Protein AF-A0A1S9BR68-F1 (afdb_monomer_lite)

Sequence (80 aa):
MKNNEIIKKVAIEVFGDESVELHTLSGWSAMVGDFVVKSGERGIECMLWRKDGEGSNNQFYLSKCYLFSREQLVLREKDA

Foldseek 3Di:
DDPVVVVVVVQCVVPNPPRFDKDFQVVVCVPPHRKDFPPPDFFDKDWDWDADDPPPPRDTDIDITGIDGPVRIDHPDDDD

Structure (mmCIF, N/CA/C/O backbone):
data_AF-A0A1S9BR68-F1
#
_entry.id   AF-A0A1S9BR68-F1
#
loop_
_atom_site.group_PDB
_atom_site.id
_atom_site.type_symbol
_atom_site.label_atom_id
_atom_site.label_alt_id
_atom_site.label_comp_id
_atom_site.label_asym_id
_atom_site.label_entity_id
_atom_site.label_seq_id
_atom_site.pdbx_PDB_ins_code
_atom_site.Cartn_x
_atom_site.Cartn_y
_atom_site.Cartn_z
_atom_site.occupancy
_atom_site.B_iso_or_equiv
_atom_site.auth_seq_id
_atom_site.auth_comp_id
_atom_site.auth_asym_id
_atom_site.auth_atom_id
_atom_site.pdbx_PDB_model_num
ATOM 1 N N . MET A 1 1 ? 14.728 -18.466 2.815 1.00 60.47 1 MET A N 1
ATOM 2 C CA . MET A 1 1 ? 14.122 -17.239 3.363 1.00 60.47 1 MET A CA 1
ATOM 3 C C . MET A 1 1 ? 13.485 -16.496 2.206 1.00 60.47 1 MET A C 1
ATOM 5 O O . MET A 1 1 ? 14.154 -16.303 1.195 1.00 60.47 1 MET A O 1
ATOM 9 N N . LYS A 1 2 ? 12.190 -16.205 2.288 1.00 79.88 2 LYS A N 1
ATOM 10 C CA . LYS A 1 2 ? 11.455 -15.504 1.225 1.00 79.88 2 LYS A CA 1
ATOM 11 C C . LYS A 1 2 ? 11.730 -13.994 1.315 1.00 79.88 2 LYS A C 1
ATOM 13 O O . LYS A 1 2 ? 12.028 -13.487 2.392 1.00 79.88 2 LYS A O 1
ATOM 18 N N . ASN A 1 3 ? 11.622 -13.261 0.204 1.00 77.31 3 ASN A N 1
ATOM 19 C CA . ASN A 1 3 ? 11.931 -11.819 0.168 1.00 77.31 3 ASN A CA 1
ATOM 20 C C . ASN A 1 3 ? 11.127 -11.000 1.194 1.00 77.31 3 ASN A C 1
ATOM 22 O O . ASN A 1 3 ? 11.650 -10.056 1.772 1.00 77.31 3 ASN A O 1
ATOM 26 N N . ASN A 1 4 ? 9.879 -11.383 1.465 1.00 73.00 4 ASN A N 1
ATOM 27 C CA . ASN A 1 4 ? 9.034 -10.736 2.470 1.00 73.00 4 ASN A CA 1
ATOM 28 C C . ASN A 1 4 ? 9.575 -10.895 3.903 1.00 73.00 4 ASN A C 1
ATOM 30 O O . ASN A 1 4 ? 9.508 -9.955 4.683 1.00 73.00 4 ASN A O 1
ATOM 34 N N . GLU A 1 5 ? 10.146 -12.050 4.246 1.00 80.69 5 GLU A N 1
ATOM 35 C CA . GLU A 1 5 ? 10.768 -12.290 5.556 1.00 80.69 5 GLU A CA 1
ATOM 36 C C . GLU A 1 5 ? 12.021 -11.425 5.732 1.00 80.69 5 GLU A C 1
ATOM 38 O O . GLU A 1 5 ? 12.251 -10.884 6.811 1.00 80.69 5 GLU A O 1
ATOM 43 N N . ILE A 1 6 ? 12.793 -11.240 4.654 1.00 85.69 6 ILE A N 1
ATOM 44 C CA . ILE A 1 6 ? 13.969 -10.357 4.640 1.00 85.69 6 ILE A CA 1
ATOM 45 C C . ILE A 1 6 ? 13.542 -8.907 4.856 1.00 85.69 6 ILE A C 1
ATOM 47 O O . ILE A 1 6 ? 14.090 -8.238 5.725 1.00 85.69 6 ILE A O 1
ATOM 51 N N . ILE A 1 7 ? 12.546 -8.436 4.100 1.00 81.56 7 ILE A N 1
ATOM 52 C CA . ILE A 1 7 ? 12.037 -7.063 4.206 1.00 81.56 7 ILE A CA 1
ATOM 53 C C . ILE A 1 7 ? 11.529 -6.790 5.624 1.00 81.56 7 ILE A C 1
ATOM 55 O O . ILE A 1 7 ? 11.885 -5.769 6.204 1.00 81.56 7 ILE A O 1
ATOM 59 N N . LYS A 1 8 ? 10.768 -7.722 6.213 1.00 80.00 8 LYS A N 1
ATOM 60 C CA . LYS A 1 8 ? 10.282 -7.600 7.595 1.00 80.00 8 LYS A CA 1
ATOM 61 C C . LYS A 1 8 ? 11.424 -7.541 8.601 1.00 80.00 8 LYS A C 1
ATOM 63 O O . LYS A 1 8 ? 11.425 -6.672 9.464 1.00 80.00 8 LYS A O 1
ATOM 68 N N . LYS A 1 9 ? 12.417 -8.424 8.469 1.00 84.62 9 LYS A N 1
ATOM 69 C CA . LYS A 1 9 ? 13.578 -8.433 9.362 1.00 84.62 9 LYS A CA 1
ATOM 70 C C . LYS A 1 9 ? 14.355 -7.116 9.298 1.00 84.62 9 LYS A C 1
ATOM 72 O O . LYS A 1 9 ? 14.668 -6.558 10.340 1.00 84.62 9 LYS A O 1
ATOM 77 N N . VAL A 1 10 ? 14.622 -6.610 8.093 1.00 86.06 10 VAL A N 1
ATOM 78 C CA . VAL A 1 10 ? 15.327 -5.333 7.897 1.00 86.06 10 VAL A CA 1
ATOM 79 C C . VAL A 1 10 ? 14.507 -4.163 8.441 1.00 86.06 10 VAL A C 1
ATOM 81 O O . VAL A 1 10 ? 15.069 -3.275 9.070 1.00 86.06 10 VAL A O 1
ATOM 84 N N . ALA A 1 11 ? 13.186 -4.161 8.244 1.00 83.19 11 ALA A N 1
ATOM 85 C CA . ALA A 1 11 ? 12.324 -3.113 8.783 1.00 83.19 11 ALA A CA 1
ATOM 86 C C . ALA A 1 11 ? 12.387 -3.057 10.318 1.00 83.19 11 ALA A C 1
ATOM 88 O O . ALA A 1 11 ? 12.559 -1.975 10.869 1.00 83.19 11 ALA A O 1
ATOM 89 N N . ILE A 1 12 ? 12.335 -4.210 10.992 1.00 85.12 12 ILE A N 1
ATOM 90 C CA . ILE A 1 12 ? 12.477 -4.294 12.453 1.00 85.12 12 ILE A CA 1
ATOM 91 C C . ILE A 1 12 ? 13.882 -3.861 12.893 1.00 85.12 12 ILE A C 1
ATOM 93 O O . ILE A 1 12 ? 14.030 -3.143 13.873 1.00 85.12 12 ILE A O 1
ATOM 97 N N . GLU A 1 13 ? 14.928 -4.258 12.169 1.00 88.12 13 GLU A N 1
ATOM 98 C CA . GLU A 1 13 ? 16.309 -3.892 12.510 1.00 88.12 13 GLU A CA 1
ATOM 99 C C . GLU A 1 13 ? 16.567 -2.380 12.389 1.00 88.12 13 GLU A C 1
ATOM 101 O O . GLU A 1 13 ? 17.287 -1.810 13.205 1.00 88.12 13 GLU A O 1
ATOM 106 N N . VAL A 1 14 ? 15.967 -1.722 11.392 1.00 85.75 14 VAL A N 1
ATOM 107 C CA . VAL A 1 14 ? 16.180 -0.292 11.116 1.00 85.75 14 VAL A CA 1
ATOM 108 C C . VAL A 1 14 ? 15.224 0.604 11.906 1.00 85.75 14 VAL A C 1
ATOM 110 O O . VAL A 1 14 ? 15.627 1.673 12.361 1.00 85.75 14 VAL A O 1
ATOM 113 N N . PHE A 1 15 ? 13.963 0.195 12.052 1.00 80.69 15 PHE A N 1
ATOM 114 C CA . PHE A 1 15 ? 12.887 1.022 12.610 1.00 80.69 15 PHE A CA 1
ATOM 115 C C . PHE A 1 15 ? 12.324 0.491 13.936 1.00 80.69 15 PHE A C 1
ATOM 117 O O . PHE A 1 15 ? 11.465 1.134 14.532 1.00 80.69 15 PHE A O 1
ATOM 124 N N . GLY A 1 16 ? 12.807 -0.655 14.419 1.00 82.38 16 GLY A N 1
ATOM 125 C CA . GLY A 1 16 ? 12.328 -1.294 15.642 1.00 82.38 16 GLY A CA 1
ATOM 126 C C . GLY A 1 16 ? 10.941 -1.925 15.502 1.00 82.38 16 GLY A C 1
ATOM 127 O O . GLY A 1 16 ? 10.381 -2.064 14.410 1.00 82.38 16 GLY A O 1
ATOM 128 N N . ASP A 1 17 ? 10.362 -2.278 16.648 1.00 72.69 17 ASP A N 1
ATOM 129 C CA . ASP A 1 17 ? 9.022 -2.875 16.742 1.00 72.69 17 ASP A CA 1
ATOM 130 C C . ASP A 1 17 ? 7.888 -1.890 16.391 1.00 72.69 17 ASP A C 1
ATOM 132 O O . ASP A 1 17 ? 6.734 -2.292 16.264 1.00 72.69 17 ASP A O 1
ATOM 136 N N . GLU A 1 18 ? 8.203 -0.607 16.180 1.00 73.00 18 GLU A N 1
ATOM 137 C CA . GLU A 1 18 ? 7.256 0.420 15.721 1.00 73.00 18 GLU A CA 1
ATOM 138 C C . GLU A 1 18 ? 7.056 0.418 14.194 1.00 73.00 18 GLU A C 1
ATOM 140 O O . GLU A 1 18 ? 6.298 1.230 13.659 1.00 73.00 18 GLU A O 1
ATOM 145 N N . SER A 1 19 ? 7.725 -0.481 13.460 1.00 77.50 19 SER A N 1
ATOM 146 C CA . SER A 1 19 ? 7.557 -0.573 12.009 1.00 77.50 19 SER A CA 1
ATOM 147 C C . SER A 1 19 ? 6.116 -0.955 11.632 1.00 77.50 19 SER A C 1
ATOM 149 O O . SER A 1 19 ? 5.578 -1.972 12.070 1.00 77.50 19 SER A O 1
ATOM 151 N N . VAL A 1 20 ? 5.484 -0.139 10.784 1.00 78.38 20 VAL A N 1
ATOM 152 C CA . VAL A 1 20 ? 4.128 -0.393 10.278 1.00 78.38 20 VAL A CA 1
ATOM 153 C C . VAL A 1 20 ? 4.216 -0.920 8.852 1.00 78.38 20 VAL A C 1
ATOM 155 O O . VAL A 1 20 ? 4.752 -0.260 7.959 1.00 78.38 20 VAL A O 1
ATOM 158 N N . GLU A 1 21 ? 3.668 -2.112 8.619 1.00 85.75 21 GLU A N 1
ATOM 159 C CA . GLU A 1 21 ? 3.590 -2.688 7.277 1.00 85.75 21 GLU A CA 1
ATOM 160 C C . GLU A 1 21 ? 2.513 -1.954 6.468 1.00 85.75 21 GLU A C 1
ATOM 162 O O . GLU A 1 21 ? 1.315 -2.055 6.740 1.00 85.75 21 GLU A O 1
ATOM 167 N N . LEU A 1 22 ? 2.956 -1.198 5.465 1.00 90.75 22 LEU A N 1
ATOM 168 C CA . LEU A 1 22 ? 2.101 -0.426 4.575 1.00 90.75 22 LEU A CA 1
ATOM 169 C C . LEU A 1 22 ? 2.274 -0.902 3.138 1.00 90.75 22 LEU A C 1
ATOM 171 O O . LEU A 1 22 ? 3.392 -1.027 2.639 1.00 90.75 22 LEU A O 1
ATOM 175 N N . HIS A 1 23 ? 1.160 -1.102 2.441 1.00 92.38 23 HIS A N 1
ATOM 176 C CA . HIS A 1 23 ? 1.181 -1.425 1.020 1.00 92.38 23 HIS A CA 1
ATOM 177 C C . HIS A 1 23 ? 0.005 -0.784 0.285 1.00 92.38 23 HIS A C 1
ATOM 179 O O . HIS A 1 23 ? -1.048 -0.503 0.854 1.00 92.38 23 HIS A O 1
ATOM 185 N N . THR A 1 24 ? 0.167 -0.575 -1.019 1.00 93.75 24 THR A N 1
ATOM 186 C CA . THR A 1 24 ? -0.967 -0.365 -1.926 1.00 93.75 24 THR A CA 1
ATOM 187 C C . THR A 1 24 ? -1.960 -1.527 -1.845 1.00 93.75 24 THR A C 1
ATOM 189 O O . THR A 1 24 ?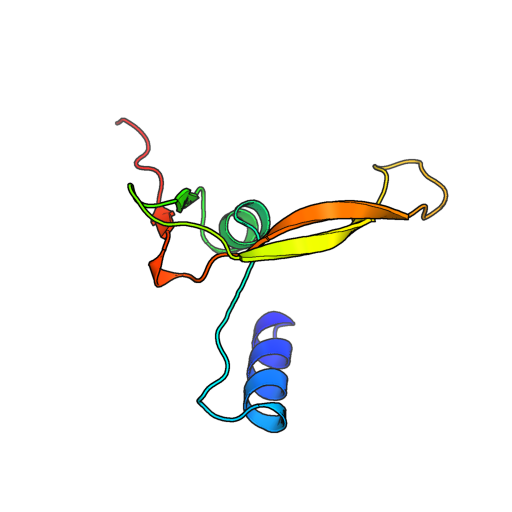 -1.565 -2.676 -1.638 1.00 93.75 24 THR A O 1
ATOM 192 N N . LEU A 1 25 ? -3.243 -1.252 -2.100 1.00 93.31 25 LEU A N 1
ATOM 193 C CA . LEU A 1 25 ? -4.291 -2.281 -2.114 1.00 93.31 25 LEU A CA 1
ATOM 194 C C . LEU A 1 25 ? -3.963 -3.443 -3.069 1.00 93.31 25 LEU A C 1
ATOM 196 O O . LEU A 1 25 ? -4.177 -4.609 -2.741 1.00 93.31 25 LEU A O 1
ATOM 200 N N . SER A 1 26 ? -3.386 -3.130 -4.233 1.00 90.00 26 SER A N 1
ATOM 201 C CA . SER A 1 26 ? -2.959 -4.133 -5.212 1.00 90.00 26 SER A CA 1
ATOM 202 C C . SER A 1 26 ? -1.832 -5.020 -4.686 1.00 90.00 26 SER A C 1
ATOM 204 O O . SER A 1 26 ? -1.812 -6.212 -4.968 1.00 90.00 26 SER A O 1
ATOM 206 N N . GLY A 1 27 ? -0.896 -4.459 -3.918 1.00 90.31 27 GLY A N 1
ATOM 207 C CA . GLY A 1 27 ? 0.192 -5.244 -3.349 1.00 90.31 27 GLY A CA 1
ATOM 208 C C . GLY A 1 27 ? -0.258 -6.136 -2.202 1.00 90.31 27 GLY A C 1
ATOM 209 O O . GLY A 1 27 ? 0.131 -7.298 -2.169 1.00 90.31 27 GLY A O 1
ATOM 210 N N . TRP A 1 28 ? -1.168 -5.657 -1.348 1.00 91.50 28 TRP A N 1
ATOM 211 C CA . TRP A 1 28 ? -1.854 -6.527 -0.389 1.00 91.50 28 TRP A CA 1
ATOM 212 C C . TRP A 1 28 ? -2.583 -7.673 -1.093 1.00 91.50 28 TRP A C 1
ATOM 214 O O . TRP A 1 28 ? -2.463 -8.834 -0.691 1.00 91.50 28 TRP A O 1
ATOM 224 N N . SER A 1 29 ? -3.282 -7.354 -2.185 1.00 88.19 29 SER A N 1
ATOM 225 C CA . SER A 1 29 ? -4.061 -8.343 -2.930 1.00 88.19 29 SER A CA 1
ATOM 226 C C . SER A 1 29 ? -3.199 -9.420 -3.585 1.00 88.19 29 SER A C 1
ATOM 228 O O . SER A 1 29 ? -3.584 -10.586 -3.608 1.00 88.19 29 SER A O 1
ATOM 230 N N . ALA A 1 30 ? -1.997 -9.059 -4.041 1.00 86.12 30 ALA A N 1
ATOM 231 C CA . ALA A 1 30 ? -1.029 -10.001 -4.595 1.00 86.12 30 ALA A CA 1
ATOM 232 C C . ALA A 1 30 ? -0.457 -10.985 -3.553 1.00 86.12 30 ALA A C 1
ATOM 234 O O . ALA A 1 30 ? 0.049 -12.038 -3.934 1.00 86.12 30 ALA A O 1
ATOM 235 N N . MET A 1 31 ? -0.512 -10.655 -2.257 1.00 81.56 31 MET A N 1
ATOM 236 C CA . MET A 1 31 ? 0.073 -11.480 -1.194 1.00 81.56 31 MET A CA 1
ATOM 237 C C . MET A 1 31 ? -0.914 -12.463 -0.562 1.00 81.56 31 MET A C 1
ATOM 239 O O . MET A 1 31 ? -0.526 -13.590 -0.261 1.00 81.56 31 MET A O 1
ATOM 243 N N . VAL A 1 32 ? -2.155 -12.035 -0.298 1.00 77.88 32 VAL A N 1
ATOM 244 C CA . VAL A 1 32 ? -3.086 -12.797 0.565 1.00 77.88 32 VAL A CA 1
ATOM 245 C C . VAL A 1 32 ? -4.462 -13.022 -0.078 1.00 77.88 32 VAL A C 1
ATOM 247 O O . VAL A 1 32 ? -5.172 -13.936 0.334 1.00 77.88 32 VAL A O 1
ATOM 250 N N . GLY A 1 33 ? -4.837 -12.256 -1.107 1.00 80.50 33 GLY A N 1
ATOM 251 C CA . GLY A 1 33 ? -6.132 -12.372 -1.788 1.00 80.50 33 GLY A CA 1
ATOM 252 C C . GLY A 1 33 ? -6.834 -11.027 -1.966 1.00 80.50 33 GLY A C 1
ATOM 253 O O . GLY A 1 33 ? -6.385 -10.020 -1.439 1.00 80.50 33 GLY A O 1
ATOM 254 N N . ASP A 1 34 ? -7.927 -11.007 -2.728 1.00 90.06 34 ASP A N 1
ATOM 255 C CA . ASP A 1 34 ? -8.636 -9.776 -3.109 1.00 90.06 34 ASP A CA 1
ATOM 256 C C . ASP A 1 34 ? -9.103 -8.984 -1.875 1.00 90.06 34 ASP A C 1
ATOM 258 O O . ASP A 1 34 ? -9.968 -9.440 -1.127 1.00 90.06 34 ASP A O 1
ATOM 262 N N . PHE A 1 35 ? -8.503 -7.816 -1.636 1.00 92.44 35 PHE A N 1
ATOM 263 C CA . PHE A 1 35 ? -8.829 -6.948 -0.505 1.00 92.44 35 PHE A CA 1
ATOM 264 C C . PHE A 1 35 ? -9.673 -5.753 -0.932 1.00 92.44 35 PHE A C 1
ATOM 266 O O . PHE A 1 35 ? -9.506 -5.184 -2.010 1.00 92.44 35 PHE A O 1
ATOM 273 N N . VAL A 1 36 ? -10.501 -5.286 -0.002 1.00 93.69 36 VAL A N 1
ATOM 274 C CA . VAL A 1 36 ? -11.154 -3.980 -0.060 1.00 93.69 36 VAL A CA 1
ATOM 275 C C . VAL A 1 36 ? -10.852 -3.175 1.199 1.00 93.69 36 VAL A C 1
ATOM 277 O O . VAL A 1 36 ? -10.598 -3.720 2.275 1.00 93.69 36 VAL A O 1
ATOM 280 N N . VAL A 1 37 ? -10.863 -1.854 1.051 1.00 94.69 37 VAL A N 1
ATOM 281 C CA . VAL A 1 37 ? -10.701 -0.916 2.165 1.00 94.69 37 VAL A CA 1
ATOM 282 C C . VAL A 1 37 ? -11.985 -0.915 2.996 1.00 94.69 37 VAL A C 1
ATOM 284 O O . VAL A 1 37 ? -13.082 -0.867 2.436 1.00 94.69 37 VAL A O 1
ATOM 287 N N . LYS A 1 38 ? -11.862 -0.983 4.325 1.00 95.75 38 LYS A N 1
ATOM 288 C CA . LYS A 1 38 ? -13.007 -0.879 5.241 1.00 95.75 38 LYS A CA 1
ATOM 289 C C . LYS A 1 38 ? -13.718 0.464 5.058 1.00 95.75 38 LYS A C 1
ATOM 291 O O . LYS A 1 38 ? -13.093 1.482 4.770 1.00 95.75 38 LYS A O 1
ATOM 296 N N . SER A 1 39 ? -15.033 0.474 5.263 1.00 94.44 39 SER A N 1
ATOM 297 C CA . SER A 1 39 ? -15.822 1.708 5.192 1.00 94.44 39 SER A CA 1
ATOM 298 C C . SER A 1 39 ? -15.282 2.761 6.167 1.00 94.44 39 SER A C 1
ATOM 300 O O . SER A 1 39 ? -15.058 2.463 7.338 1.00 94.44 39 SER A O 1
ATOM 302 N N . GLY A 1 40 ? -15.072 3.985 5.677 1.00 95.31 40 GLY A N 1
ATOM 303 C CA . GLY A 1 40 ? -14.581 5.118 6.468 1.00 95.31 40 GLY A CA 1
ATOM 304 C C . GLY A 1 40 ? -13.057 5.224 6.603 1.00 95.31 40 GLY A C 1
ATOM 305 O O . GLY A 1 40 ? -12.572 6.294 6.970 1.00 95.31 40 GLY A O 1
ATOM 306 N N . GLU A 1 41 ? -12.298 4.183 6.253 1.00 95.88 41 GLU A N 1
ATOM 307 C CA . GLU A 1 41 ? -10.833 4.220 6.285 1.00 95.88 41 GLU A CA 1
ATOM 308 C C . GLU A 1 41 ? -10.251 5.068 5.148 1.00 95.88 41 GLU A C 1
ATOM 310 O O . GLU A 1 41 ? -10.793 5.140 4.040 1.00 95.88 41 GLU A O 1
ATOM 315 N N . ARG A 1 42 ? -9.106 5.704 5.416 1.00 94.94 42 ARG A N 1
ATOM 316 C CA . ARG A 1 42 ? -8.369 6.512 4.436 1.00 94.94 42 ARG A CA 1
ATOM 317 C C . ARG A 1 42 ? -6.925 6.040 4.344 1.00 94.94 42 ARG A C 1
ATOM 319 O O . ARG A 1 42 ? -6.269 5.825 5.359 1.00 94.94 42 ARG A O 1
ATOM 326 N N . GLY A 1 43 ? -6.441 5.898 3.115 1.00 94.44 43 GLY A N 1
ATOM 327 C CA . GLY A 1 43 ? -5.048 5.557 2.857 1.00 94.44 43 GLY A CA 1
ATOM 328 C C . GLY A 1 43 ? -4.133 6.767 2.996 1.00 94.44 43 GLY A C 1
ATOM 329 O O . GLY A 1 43 ? -4.559 7.913 2.834 1.00 94.44 43 GLY A O 1
ATOM 330 N N . ILE A 1 44 ? -2.857 6.498 3.238 1.00 96.06 44 ILE A N 1
ATOM 331 C CA . ILE A 1 44 ? -1.806 7.511 3.220 1.00 96.06 44 ILE A CA 1
ATOM 332 C C . ILE A 1 44 ? -1.448 7.785 1.765 1.00 96.06 44 ILE A C 1
ATOM 334 O O . ILE A 1 44 ? -1.020 6.890 1.036 1.00 96.06 44 ILE A O 1
ATOM 338 N N . GLU A 1 45 ? -1.648 9.024 1.341 1.00 96.69 45 GLU A N 1
ATOM 339 C CA . GLU A 1 45 ? -1.318 9.473 -0.003 1.00 96.69 45 GLU A CA 1
ATOM 340 C C . GLU A 1 45 ? 0.200 9.572 -0.195 1.00 96.69 45 GLU A C 1
ATOM 342 O O . GLU A 1 45 ? 0.903 10.162 0.623 1.00 96.69 45 GLU A O 1
ATOM 347 N N . CYS A 1 46 ? 0.713 9.016 -1.291 1.00 94.50 46 CYS A N 1
ATOM 348 C CA . CYS A 1 46 ? 2.123 9.110 -1.650 1.00 94.50 46 CYS A CA 1
ATOM 349 C C . CYS A 1 46 ? 2.332 9.056 -3.169 1.00 94.50 46 CYS A C 1
ATOM 351 O O . CYS A 1 46 ? 1.401 8.838 -3.948 1.00 94.50 46 CYS A O 1
ATOM 353 N N . MET A 1 47 ? 3.580 9.239 -3.595 1.00 95.75 47 MET A N 1
ATOM 354 C CA . MET A 1 47 ? 4.001 9.074 -4.982 1.00 95.75 47 MET A CA 1
ATOM 355 C C . MET A 1 47 ? 4.915 7.851 -5.087 1.00 95.75 47 MET A C 1
ATOM 357 O O . MET A 1 47 ? 5.903 7.759 -4.363 1.00 95.75 47 MET A O 1
ATOM 361 N N . LEU A 1 48 ? 4.600 6.919 -5.988 1.00 92.06 48 LEU A N 1
ATOM 362 C CA . LEU A 1 48 ? 5.409 5.723 -6.242 1.00 92.06 48 LEU A CA 1
ATOM 363 C C . LEU A 1 48 ? 5.872 5.687 -7.694 1.00 92.06 48 LEU A C 1
ATOM 365 O O . LEU A 1 48 ? 5.115 6.027 -8.605 1.00 92.06 48 LEU A O 1
ATOM 369 N N . TRP A 1 49 ? 7.098 5.217 -7.911 1.00 91.06 49 TRP A N 1
ATOM 370 C CA . TRP A 1 49 ? 7.585 4.885 -9.244 1.00 91.06 49 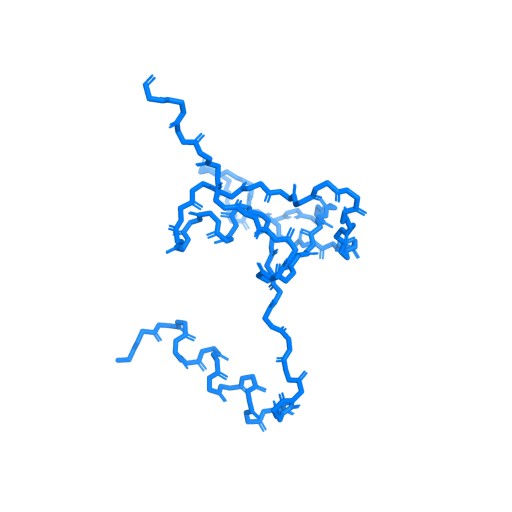TRP A CA 1
ATOM 371 C C . TRP A 1 49 ? 6.902 3.611 -9.732 1.00 91.06 49 TRP A C 1
ATOM 373 O O . TRP A 1 49 ? 7.009 2.555 -9.108 1.00 91.06 49 TRP A O 1
ATOM 383 N N . ARG A 1 50 ? 6.191 3.708 -10.852 1.00 87.69 50 ARG A N 1
ATOM 384 C CA . ARG A 1 50 ? 5.549 2.576 -11.517 1.00 87.69 50 ARG A CA 1
ATOM 385 C C . ARG A 1 50 ? 6.257 2.286 -12.824 1.00 87.69 50 ARG A C 1
ATOM 387 O O . ARG A 1 50 ? 6.637 3.207 -13.541 1.00 87.69 50 ARG A O 1
ATOM 394 N N . LYS A 1 51 ? 6.426 0.999 -13.119 1.00 87.19 51 LYS A N 1
ATOM 395 C CA . LYS A 1 51 ? 6.934 0.549 -14.412 1.00 87.19 51 LYS A CA 1
ATOM 396 C C . LYS A 1 51 ? 5.853 0.751 -15.469 1.00 87.19 51 LYS A C 1
ATOM 398 O O . LYS A 1 51 ? 4.695 0.394 -15.246 1.00 87.19 51 LYS A O 1
ATOM 403 N N . ASP A 1 52 ? 6.245 1.299 -16.608 1.00 83.88 52 ASP A N 1
ATOM 404 C CA . ASP A 1 52 ? 5.344 1.568 -17.720 1.00 83.88 52 ASP A CA 1
ATOM 405 C C . ASP A 1 52 ? 5.098 0.305 -18.564 1.00 83.88 52 ASP A C 1
ATOM 407 O O . ASP A 1 52 ? 5.714 0.108 -19.601 1.00 83.88 52 ASP A O 1
ATOM 411 N N . GLY A 1 53 ? 4.267 -0.623 -18.080 1.00 81.62 53 GLY A N 1
ATOM 412 C CA . GLY A 1 53 ? 3.836 -1.815 -18.833 1.00 81.62 53 GLY A CA 1
ATOM 413 C C . GLY A 1 53 ? 4.937 -2.799 -19.282 1.00 81.62 53 GLY A C 1
ATOM 414 O O . GLY A 1 53 ? 6.136 -2.614 -19.049 1.00 81.62 53 GLY A O 1
ATOM 415 N N . GLU A 1 54 ? 4.521 -3.900 -19.917 1.00 64.19 54 GLU A N 1
ATOM 416 C CA . GLU A 1 54 ? 5.433 -4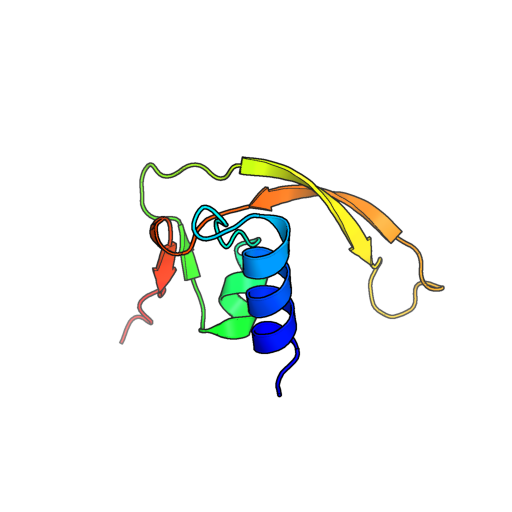.793 -20.643 1.00 64.19 54 GLU A CA 1
ATOM 417 C C . GLU A 1 54 ? 5.696 -4.218 -22.039 1.00 64.19 54 GLU A C 1
ATOM 419 O O . GLU A 1 54 ? 4.766 -3.991 -22.807 1.00 64.19 54 GLU A O 1
ATOM 424 N N . GLY A 1 55 ? 6.965 -3.953 -22.358 1.00 68.12 55 GLY A N 1
ATOM 425 C CA . GLY A 1 55 ? 7.384 -3.394 -23.648 1.00 68.12 55 GLY A CA 1
ATOM 426 C C . GLY A 1 55 ? 7.939 -1.970 -23.586 1.00 68.12 55 GLY A C 1
ATOM 427 O O . GLY A 1 55 ? 8.578 -1.543 -24.545 1.00 68.12 55 GLY A O 1
ATOM 428 N N . SER A 1 56 ? 7.797 -1.247 -22.467 1.00 67.12 56 SER A N 1
ATOM 429 C CA . SER A 1 56 ? 8.617 -0.049 -22.264 1.00 67.12 56 SER A CA 1
ATOM 430 C C . SER A 1 56 ? 10.055 -0.456 -21.961 1.00 67.12 56 SER A C 1
ATOM 432 O O . SER A 1 56 ? 10.313 -1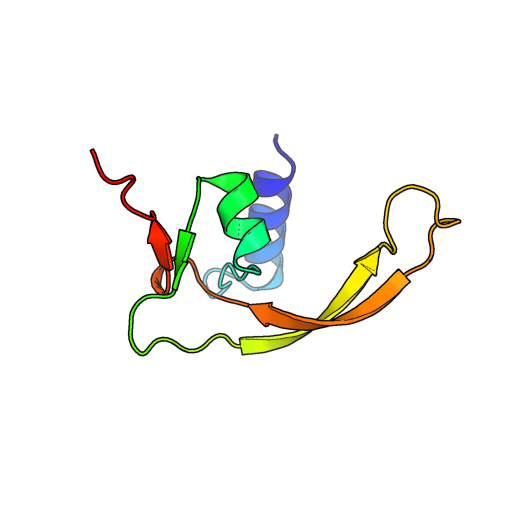.441 -21.262 1.00 67.12 56 SER A O 1
ATOM 434 N N . ASN A 1 57 ? 11.007 0.317 -22.479 1.00 79.06 57 ASN A N 1
ATOM 435 C CA . ASN A 1 57 ? 12.445 0.145 -22.264 1.00 79.06 57 ASN A CA 1
ATOM 436 C C . ASN A 1 57 ? 12.848 0.452 -20.806 1.00 79.06 57 ASN A C 1
ATOM 438 O O . ASN A 1 57 ? 13.625 1.369 -20.557 1.00 79.06 57 ASN A O 1
ATOM 442 N N . ASN A 1 58 ? 12.291 -0.277 -19.834 1.00 78.38 58 ASN A N 1
ATOM 443 C CA . ASN A 1 58 ? 12.422 -0.027 -18.397 1.00 78.38 58 ASN A CA 1
ATOM 444 C C . ASN A 1 58 ? 12.087 1.419 -18.012 1.00 78.38 58 ASN A C 1
ATOM 446 O O . ASN A 1 58 ? 12.766 2.019 -17.180 1.00 78.38 58 ASN A O 1
ATOM 450 N N . GLN A 1 59 ? 11.051 1.987 -18.631 1.00 88.62 59 GLN A N 1
ATOM 451 C CA . GLN A 1 59 ? 10.614 3.329 -18.281 1.00 88.62 59 GLN A CA 1
ATOM 452 C C . GLN A 1 59 ? 9.782 3.279 -17.003 1.00 88.62 59 GLN A C 1
ATOM 454 O O . GLN A 1 59 ? 8.980 2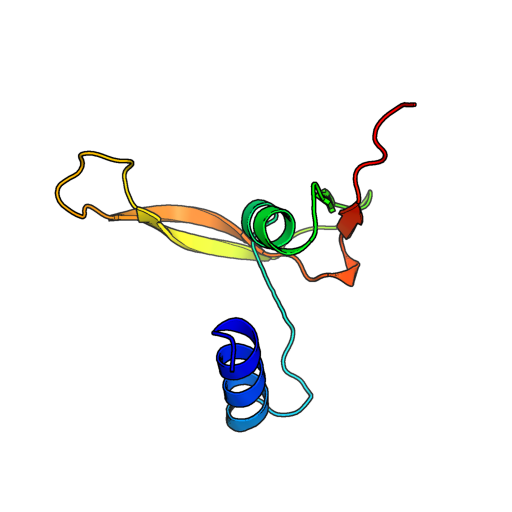.365 -16.782 1.00 88.62 59 GLN A O 1
ATOM 459 N N . PHE A 1 60 ? 10.005 4.274 -16.151 1.00 91.69 60 PHE A N 1
ATOM 460 C CA . PHE A 1 60 ? 9.267 4.464 -14.917 1.00 91.69 60 PHE A CA 1
ATOM 461 C C . PHE A 1 60 ? 8.633 5.842 -14.927 1.00 91.69 60 PHE A C 1
ATOM 463 O O . PHE A 1 60 ? 9.250 6.817 -15.355 1.00 91.69 60 PHE A O 1
ATOM 470 N N . TYR A 1 61 ? 7.422 5.927 -14.398 1.00 90.69 61 TYR A N 1
ATOM 471 C CA . TYR A 1 61 ? 6.754 7.195 -14.156 1.00 90.69 61 TYR A CA 1
ATOM 472 C C . TYR A 1 61 ? 6.340 7.288 -12.696 1.00 90.69 61 TYR A C 1
ATOM 474 O O . TYR A 1 61 ? 6.063 6.286 -12.031 1.00 90.69 61 TYR A O 1
ATOM 482 N N . LEU A 1 62 ? 6.313 8.514 -12.188 1.00 94.44 62 LEU A N 1
ATOM 483 C CA . LEU A 1 62 ? 5.850 8.782 -10.843 1.00 94.44 62 LEU A CA 1
ATOM 484 C C . LEU A 1 62 ? 4.320 8.857 -10.853 1.00 94.44 62 LEU A C 1
ATOM 486 O O . LEU A 1 62 ? 3.731 9.594 -11.641 1.00 94.44 62 LEU A O 1
ATOM 490 N N . SER A 1 63 ? 3.671 8.090 -9.985 1.00 93.81 63 SER A N 1
ATOM 491 C CA . SER A 1 63 ? 2.215 7.992 -9.936 1.00 93.81 63 SER A CA 1
ATOM 492 C C . SER A 1 63 ? 1.696 8.145 -8.519 1.00 93.81 63 SER A C 1
ATOM 494 O O . SER A 1 63 ? 2.246 7.575 -7.571 1.00 93.81 63 SER A O 1
ATOM 496 N N . LYS A 1 64 ? 0.595 8.884 -8.394 1.00 95.75 64 LYS A N 1
ATOM 497 C CA . LYS A 1 64 ? -0.130 9.048 -7.141 1.00 95.75 64 LYS A CA 1
ATOM 498 C C . LYS A 1 64 ? -0.722 7.716 -6.692 1.00 95.75 64 LYS A C 1
ATOM 500 O O . LYS A 1 64 ? -1.374 7.021 -7.469 1.00 95.75 64 LYS A O 1
ATOM 505 N N . CYS A 1 65 ? -0.478 7.357 -5.440 1.00 95.50 65 CYS A N 1
ATOM 506 C CA . CYS A 1 65 ? -0.894 6.099 -4.840 1.00 95.50 65 CYS A CA 1
ATOM 507 C C . CYS A 1 65 ? -1.384 6.317 -3.405 1.00 95.50 65 CYS A C 1
ATOM 509 O O . CYS A 1 65 ? -1.111 7.344 -2.788 1.00 95.50 65 CYS A O 1
ATOM 511 N N . TYR A 1 66 ? -2.078 5.310 -2.876 1.00 96.62 66 TYR A N 1
ATOM 512 C CA . TYR A 1 66 ? -2.483 5.247 -1.477 1.00 96.62 66 TYR A CA 1
ATOM 513 C C . TYR A 1 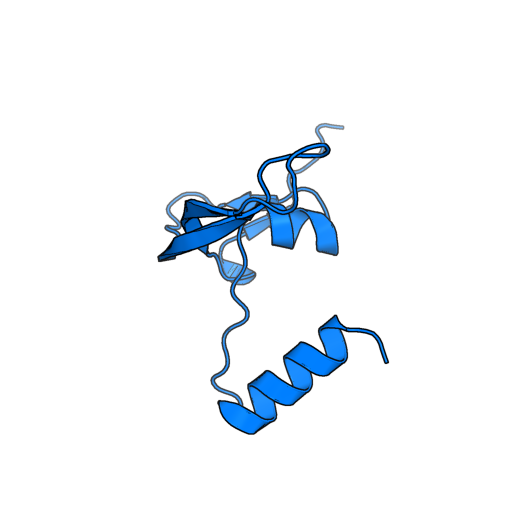66 ? -1.930 3.972 -0.849 1.00 96.62 66 TYR A C 1
ATOM 515 O O . TYR A 1 66 ? -2.044 2.891 -1.439 1.00 96.62 66 TYR A O 1
ATOM 523 N N . LEU A 1 67 ? -1.326 4.113 0.325 1.00 95.62 67 LEU A N 1
ATOM 524 C CA . LEU A 1 67 ? -0.854 3.011 1.150 1.00 95.62 67 LEU A CA 1
ATOM 525 C C . LEU A 1 67 ? -1.829 2.768 2.299 1.00 95.62 67 LEU A C 1
ATOM 527 O O . LEU A 1 67 ? -2.387 3.709 2.858 1.00 95.62 67 LEU A O 1
ATOM 531 N N . PHE A 1 68 ? -2.006 1.502 2.643 1.00 95.50 68 PHE A N 1
ATOM 532 C CA . PHE A 1 68 ? -2.903 1.044 3.693 1.00 95.50 68 PHE A CA 1
ATOM 533 C C . PHE A 1 68 ? -2.159 0.065 4.587 1.00 95.50 68 PHE A C 1
ATOM 535 O O . PHE A 1 68 ? -1.337 -0.717 4.092 1.00 95.50 68 PHE A O 1
ATOM 542 N N . SER A 1 69 ? -2.473 0.078 5.877 1.00 93.25 69 SER A N 1
ATOM 543 C CA . SER A 1 69 ? -2.082 -1.006 6.773 1.00 93.25 69 SER A CA 1
ATOM 544 C C . SER A 1 69 ? -3.034 -2.195 6.619 1.00 93.25 69 SER A C 1
ATOM 546 O O . SER A 1 69 ? -4.119 -2.083 6.036 1.00 93.25 69 SER A O 1
ATOM 548 N N . ARG A 1 70 ? -2.649 -3.361 7.144 1.00 90.06 70 ARG A N 1
ATOM 549 C CA . ARG A 1 70 ? -3.475 -4.573 7.059 1.00 90.06 70 ARG A CA 1
ATOM 550 C C . ARG A 1 70 ? -4.804 -4.423 7.802 1.00 90.06 70 ARG A C 1
ATOM 552 O O . ARG A 1 70 ? -5.806 -5.008 7.380 1.00 90.06 70 ARG A O 1
ATOM 559 N N . GLU A 1 71 ? -4.815 -3.654 8.886 1.00 92.25 71 GLU A N 1
ATOM 560 C CA . GLU A 1 71 ? -5.967 -3.411 9.758 1.00 92.25 71 GLU A CA 1
ATOM 561 C C . GLU A 1 71 ? -7.052 -2.588 9.062 1.00 92.25 71 GLU A C 1
ATOM 563 O O . GLU A 1 71 ? -8.224 -2.722 9.409 1.00 92.25 71 GLU A O 1
ATOM 568 N N . GLN A 1 72 ? -6.696 -1.789 8.055 1.00 94.81 72 GLN A N 1
ATOM 569 C CA . GLN A 1 72 ? -7.638 -0.968 7.289 1.00 94.81 72 GLN A CA 1
ATOM 570 C C . GLN A 1 72 ? -8.384 -1.759 6.205 1.00 94.81 72 GLN A C 1
ATOM 572 O O . GLN A 1 72 ? -9.262 -1.217 5.533 1.00 94.81 72 GLN A O 1
ATOM 577 N N . LEU A 1 73 ? -8.043 -3.038 6.011 1.00 93.62 73 LEU A N 1
ATOM 578 C CA . LEU A 1 73 ? -8.528 -3.859 4.904 1.00 93.62 73 LEU A CA 1
ATOM 579 C C . LEU A 1 73 ? -9.341 -5.067 5.382 1.00 93.62 73 LEU A C 1
ATOM 581 O O . LEU A 1 73 ? -9.083 -5.649 6.441 1.00 93.62 73 LEU A O 1
ATOM 585 N N . VAL A 1 74 ? -10.292 -5.492 4.553 1.00 93.62 74 VAL A N 1
ATOM 586 C CA . VAL A 1 74 ? -11.024 -6.762 4.677 1.00 93.62 74 VAL A CA 1
ATOM 587 C C . VAL A 1 74 ? -10.933 -7.529 3.367 1.00 93.62 74 VAL A C 1
ATOM 589 O O . VAL A 1 74 ? -10.848 -6.925 2.298 1.00 93.62 74 VAL A O 1
ATOM 592 N N . LEU A 1 75 ? -10.892 -8.860 3.443 1.00 91.06 75 LEU A N 1
ATOM 593 C CA . LEU A 1 75 ? -10.983 -9.676 2.236 1.00 91.06 75 LEU A CA 1
ATOM 594 C C . LEU A 1 75 ? -12.349 -9.426 1.602 1.00 91.06 75 LEU A C 1
ATOM 596 O O . LEU A 1 75 ? -13.355 -9.369 2.310 1.00 91.06 75 LEU A O 1
ATOM 600 N N . ARG A 1 76 ? -12.376 -9.258 0.281 1.00 87.12 76 ARG A N 1
ATOM 601 C CA . ARG A 1 76 ? -13.626 -9.215 -0.462 1.00 87.12 76 ARG A CA 1
ATOM 602 C C . ARG A 1 76 ? -14.287 -10.579 -0.301 1.00 87.12 76 ARG A C 1
ATOM 604 O O . ARG A 1 76 ? -13.715 -11.595 -0.702 1.00 87.12 76 ARG A O 1
ATOM 611 N N . GLU A 1 77 ? -15.468 -10.606 0.306 1.00 80.94 77 GLU A N 1
ATOM 612 C CA . GLU A 1 77 ? -16.305 -11.798 0.269 1.00 80.94 77 GLU A CA 1
ATOM 613 C C . GLU A 1 77 ? -16.610 -12.087 -1.202 1.00 80.94 77 GLU A C 1
ATOM 615 O O . GLU A 1 77 ? -17.049 -11.208 -1.944 1.00 80.94 77 GLU A O 1
ATOM 620 N N . LYS A 1 78 ? -16.284 -13.297 -1.660 1.00 61.06 78 LYS A N 1
ATOM 621 C CA . LYS A 1 78 ? -16.814 -13.769 -2.934 1.00 61.06 78 LYS A CA 1
ATOM 622 C C . LYS A 1 78 ? -18.268 -14.105 -2.653 1.00 61.06 78 LYS A C 1
ATOM 624 O O . LYS A 1 78 ? -18.504 -15.015 -1.862 1.00 61.06 78 LYS A O 1
ATOM 629 N N . ASP A 1 79 ? -19.195 -13.362 -3.249 1.00 51.47 79 ASP A N 1
ATOM 630 C CA . ASP A 1 79 ? -20.605 -13.746 -3.263 1.00 51.47 79 ASP A CA 1
ATOM 631 C C . ASP A 1 79 ? -20.692 -15.234 -3.653 1.00 51.47 79 ASP A C 1
ATOM 633 O O . ASP A 1 79 ? -20.101 -15.652 -4.657 1.00 51.47 79 ASP A O 1
ATOM 637 N N . ALA A 1 80 ? -21.307 -16.030 -2.775 1.00 43.41 80 ALA A N 1
ATOM 638 C CA . ALA A 1 80 ? -21.483 -17.473 -2.920 1.00 43.41 80 ALA A CA 1
ATOM 639 C C . ALA A 1 80 ? -22.524 -17.815 -3.993 1.00 43.41 80 ALA A C 1
ATOM 641 O O . ALA A 1 80 ? -23.511 -17.054 -4.120 1.00 43.41 80 ALA A O 1
#

Secondary structure (DSSP, 8-state):
--HHHHHHHHHHHHHGGG---EE-HHHHHHHHS-EEEPTT--PEEEEEEEE-TBTBSS-EEEEEEEEEEGGGEEEPP---

pLDDT: mean 85.68, std 10.6, range [43.41, 96.69]

Radius of gyration: 15.04 Å; chains: 1; bounding box: 38×27×40 Å